Protein AF-A0A6N7V3Z5-F1 (afdb_monomer)

Radius of gyration: 16.08 Å; Cα contacts (8 Å, |Δi|>4): 126; chains: 1; bounding box: 46×26×39 Å

InterPro domains:
  IPR008454 Collagen-binding surface protein Cna-like, B-type domain [PF05738] (12-76)
  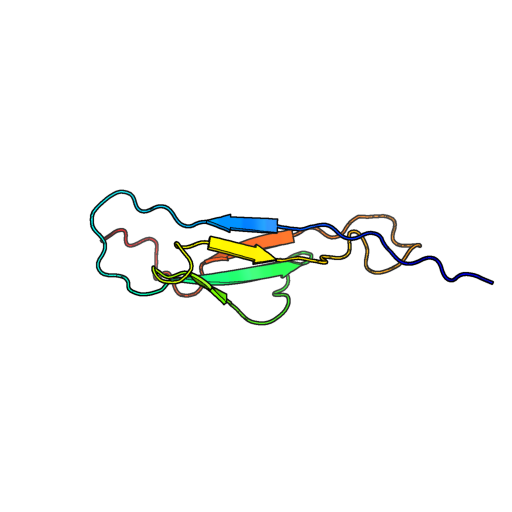IPR008454 Collagen-binding surface protein Cna-like, B-type domain [cd00222] (9-79)

Organism: NCBI:txid2606628

Solvent-accessible surface area (backbone atoms only — not comparable to full-atom values): 5370 Å² total; per-residue (Å²): 135,87,84,89,70,58,58,63,44,68,50,77,51,71,68,81,77,96,64,80,71,86,75,73,64,45,39,36,31,43,23,50,74,86,40,78,47,80,73,67,43,78,29,25,73,94,56,67,22,38,52,68,51,65,77,40,54,42,25,98,43,87,80,55,90,64,68,60,48,77,51,77,44,77,53,84,73,70,84,80,69,82,107

Structure (mmCIF, N/CA/C/O backbone):
data_AF-A0A6N7V3Z5-F1
#
_entry.id   AF-A0A6N7V3Z5-F1
#
loop_
_atom_site.group_PDB
_atom_site.id
_atom_site.type_symbol
_atom_site.label_atom_id
_atom_site.label_alt_id
_atom_site.label_comp_id
_atom_site.label_asym_id
_atom_site.label_entity_id
_atom_site.label_seq_id
_atom_site.pdbx_PDB_ins_code
_atom_site.Cartn_x
_atom_site.Cartn_y
_atom_site.Cartn_z
_atom_site.occupancy
_atom_site.B_iso_or_equiv
_atom_site.auth_seq_id
_atom_site.auth_comp_id
_atom_site.auth_asym_id
_atom_site.auth_atom_id
_atom_site.pdbx_PDB_model_num
ATOM 1 N N . MET A 1 1 ? 24.814 12.653 -21.855 1.00 60.56 1 MET A N 1
ATOM 2 C CA . MET A 1 1 ? 23.818 11.639 -22.267 1.00 60.56 1 MET A CA 1
ATOM 3 C C . MET A 1 1 ? 22.805 11.505 -21.142 1.00 60.56 1 MET A C 1
ATOM 5 O O . MET A 1 1 ? 23.242 11.453 -20.001 1.00 60.56 1 MET A O 1
ATOM 9 N N . GLY A 1 2 ? 21.502 11.530 -21.432 1.00 76.44 2 GLY A N 1
ATOM 10 C CA . GLY A 1 2 ? 20.461 11.301 -20.422 1.00 76.44 2 GLY A CA 1
ATOM 11 C C . GLY A 1 2 ? 20.210 9.806 -20.241 1.00 76.44 2 GLY A C 1
ATOM 12 O O . GLY A 1 2 ? 20.203 9.071 -21.226 1.00 76.44 2 GLY A O 1
ATOM 13 N N . VAL A 1 3 ? 20.042 9.359 -19.000 1.00 83.25 3 VAL A N 1
ATOM 14 C CA . VAL A 1 3 ? 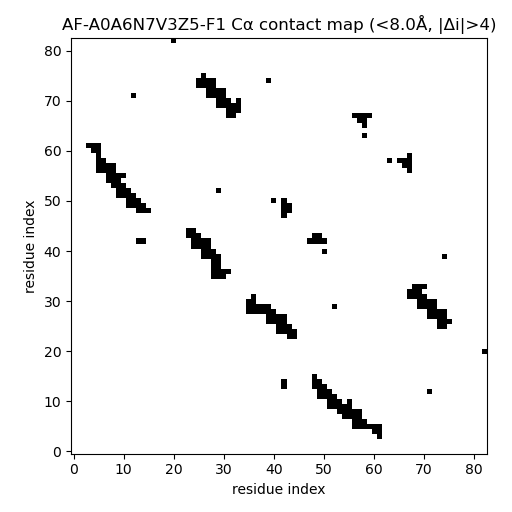19.575 8.001 -18.699 1.00 83.25 3 VAL A CA 1
ATOM 15 C C . VAL A 1 3 ? 18.051 7.981 -18.777 1.00 83.25 3 VAL A C 1
ATOM 17 O O . VAL A 1 3 ? 17.395 8.872 -18.245 1.00 83.25 3 VAL A O 1
ATOM 20 N N . LEU A 1 4 ? 17.487 6.994 -19.474 1.00 86.50 4 LEU A N 1
ATOM 21 C CA . LEU A 1 4 ? 16.043 6.770 -19.472 1.00 86.50 4 LEU A CA 1
ATOM 22 C C . LEU A 1 4 ? 15.665 6.042 -18.182 1.00 86.50 4 LEU A C 1
ATOM 24 O O . LEU A 1 4 ? 16.224 4.987 -17.886 1.00 86.50 4 LEU A O 1
ATOM 28 N N . THR A 1 5 ? 14.717 6.600 -17.438 1.00 89.62 5 THR A N 1
ATOM 29 C CA . THR A 1 5 ? 14.148 5.984 -16.237 1.00 89.62 5 THR A CA 1
ATOM 30 C C . THR A 1 5 ? 12.736 5.487 -16.530 1.00 89.62 5 THR A C 1
ATOM 32 O O . THR A 1 5 ? 12.006 6.159 -17.267 1.00 89.62 5 THR A O 1
ATOM 35 N N . PRO A 1 6 ? 12.317 4.345 -15.959 1.00 94.12 6 PRO A N 1
ATOM 36 C CA . PRO A 1 6 ? 10.921 3.937 -15.997 1.00 94.12 6 PRO A CA 1
ATOM 37 C C . PRO A 1 6 ? 9.990 5.039 -15.486 1.00 94.12 6 PRO A C 1
ATOM 39 O O . PRO A 1 6 ? 10.319 5.760 -14.542 1.00 94.12 6 PRO A O 1
ATOM 42 N N . GLY A 1 7 ? 8.822 5.163 -16.116 1.00 96.19 7 GLY A N 1
ATOM 43 C CA . GLY A 1 7 ? 7.741 5.977 -15.573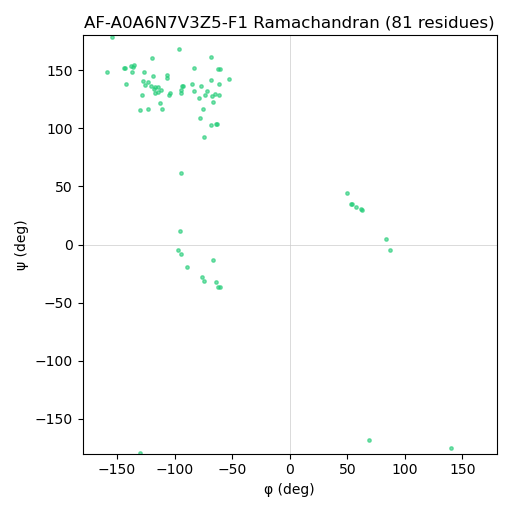 1.00 96.19 7 GLY A CA 1
ATOM 44 C C . GLY A 1 7 ? 7.175 5.355 -14.298 1.00 96.19 7 GLY A C 1
ATOM 45 O O . GLY A 1 7 ? 7.341 4.156 -14.049 1.00 96.19 7 GLY A O 1
ATOM 46 N N . THR A 1 8 ? 6.476 6.165 -13.511 1.00 97.88 8 THR A N 1
ATOM 47 C CA . THR A 1 8 ? 5.824 5.729 -12.276 1.00 97.88 8 THR A CA 1
ATOM 48 C C . THR A 1 8 ? 4.315 5.950 -12.325 1.00 97.88 8 THR A C 1
ATOM 50 O O . THR A 1 8 ? 3.802 6.729 -13.129 1.00 97.88 8 THR A O 1
ATOM 53 N N . THR A 1 9 ? 3.605 5.237 -11.460 1.00 97.62 9 THR A N 1
ATOM 54 C CA . THR A 1 9 ? 2.176 5.381 -11.191 1.00 97.62 9 THR A CA 1
ATOM 55 C C . THR A 1 9 ? 1.941 5.494 -9.682 1.00 97.62 9 THR A C 1
ATOM 57 O O . THR A 1 9 ? 2.883 5.479 -8.887 1.00 97.62 9 THR A O 1
ATOM 60 N N . GLN A 1 10 ? 0.681 5.619 -9.281 1.00 98.12 10 GLN A N 1
ATOM 61 C CA . GLN A 1 10 ? 0.262 5.599 -7.887 1.00 98.12 10 GLN A CA 1
ATOM 62 C C . GLN A 1 10 ? -0.975 4.721 -7.708 1.00 98.12 10 GLN A C 1
ATOM 64 O O . GLN A 1 10 ? -1.778 4.568 -8.631 1.00 98.12 10 GLN A O 1
ATOM 69 N N . LEU A 1 11 ? -1.153 4.193 -6.501 1.00 97.81 11 LEU A N 1
ATOM 70 C CA . LEU A 1 11 ? -2.319 3.409 -6.122 1.00 97.81 11 LEU A CA 1
ATOM 71 C C . LEU A 1 11 ? -2.895 3.943 -4.811 1.00 97.81 11 LEU A C 1
ATOM 73 O O . LEU A 1 11 ? -2.243 3.907 -3.769 1.00 97.81 11 LEU A O 1
ATOM 77 N N . LYS A 1 12 ? -4.127 4.456 -4.873 1.00 97.62 12 LYS A N 1
ATOM 78 C CA . LYS A 1 12 ? -4.855 4.943 -3.699 1.00 97.62 12 LYS A CA 1
ATOM 79 C C . LYS A 1 12 ? -5.756 3.845 -3.149 1.00 97.62 12 LYS A C 1
ATOM 81 O O . LYS A 1 12 ? -6.514 3.239 -3.901 1.00 97.62 12 LYS A O 1
ATOM 86 N N . VAL A 1 13 ? -5.713 3.655 -1.836 1.00 96.81 13 VAL A N 1
ATOM 87 C CA . VAL A 1 13 ? -6.600 2.768 -1.083 1.00 96.81 13 VAL A CA 1
ATOM 88 C C . VAL A 1 13 ? -7.405 3.565 -0.067 1.00 96.81 13 VAL A C 1
ATOM 90 O O . VAL A 1 13 ? -6.930 4.552 0.500 1.00 96.81 13 VAL A O 1
ATOM 93 N N . SER A 1 14 ? -8.643 3.136 0.146 1.00 95.06 14 SER A N 1
ATOM 94 C CA . SER A 1 14 ? -9.515 3.629 1.206 1.00 95.06 14 SER A CA 1
ATOM 95 C C . SER A 1 14 ? -10.326 2.478 1.784 1.00 95.06 14 SER A C 1
ATOM 97 O O . SER A 1 14 ? -10.849 1.668 1.016 1.00 95.06 14 SER A O 1
ATOM 99 N N . LYS A 1 15 ? -10.476 2.436 3.107 1.00 92.44 15 LYS A N 1
ATOM 100 C CA . LYS A 1 15 ? -11.423 1.546 3.788 1.00 92.44 15 LYS A CA 1
ATOM 101 C C . LYS A 1 15 ? -12.727 2.307 4.018 1.00 92.44 15 LYS A C 1
ATOM 103 O O . LYS A 1 15 ? -12.730 3.479 4.386 1.00 92.44 15 LYS A O 1
ATOM 108 N N . THR A 1 16 ? -13.849 1.647 3.765 1.00 92.00 16 THR A N 1
ATOM 109 C CA . THR A 1 16 ? -15.181 2.161 4.093 1.00 92.00 16 THR A CA 1
ATOM 110 C C . THR A 1 16 ? -15.913 1.088 4.871 1.00 92.00 16 THR A C 1
ATOM 112 O O . THR A 1 16 ? -15.962 -0.064 4.444 1.00 92.00 16 THR A O 1
ATOM 115 N N . TRP A 1 17 ? -16.459 1.474 6.016 1.00 89.94 17 TRP A N 1
ATOM 116 C CA . TRP A 1 17 ? -17.136 0.569 6.930 1.00 89.94 17 TRP A CA 1
ATOM 117 C C . TRP A 1 17 ? -18.636 0.529 6.644 1.00 89.94 17 TRP A C 1
ATOM 119 O O . TRP A 1 17 ? -19.267 1.562 6.417 1.00 89.94 17 TRP A O 1
ATOM 129 N N . ALA A 1 18 ? -19.211 -0.672 6.651 1.00 88.25 18 ALA A N 1
ATOM 130 C CA . ALA A 1 18 ? -20.645 -0.889 6.505 1.00 88.25 18 ALA A CA 1
ATOM 131 C C . ALA A 1 18 ? -21.307 -1.003 7.888 1.00 88.25 18 ALA A C 1
ATOM 133 O O . ALA A 1 18 ? -21.854 -2.044 8.228 1.00 88.25 18 ALA A O 1
ATOM 134 N N . GLY A 1 19 ? -21.226 0.054 8.699 1.00 88.25 19 GLY A N 1
ATOM 135 C CA . GLY A 1 19 ? -21.779 0.069 10.055 1.00 88.25 19 GLY A CA 1
ATOM 136 C C . GLY A 1 19 ? -20.877 0.771 11.062 1.00 88.25 19 GLY A C 1
ATOM 137 O O . GLY A 1 19 ? -19.860 1.362 10.694 1.00 88.25 19 GLY A O 1
ATOM 138 N N . GLU A 1 20 ? -21.281 0.715 12.328 1.00 85.38 20 GLU A N 1
ATOM 139 C CA . GLU A 1 20 ? -20.411 1.089 13.441 1.00 85.38 20 GLU A CA 1
ATOM 140 C C . GLU A 1 20 ? -19.343 0.010 13.610 1.00 85.38 20 GLU A C 1
ATOM 142 O O . GLU A 1 20 ? -19.666 -1.173 13.632 1.00 85.38 20 GLU A O 1
ATOM 147 N N . VAL A 1 21 ? -18.082 0.418 13.730 1.00 84.69 21 VAL A N 1
ATOM 148 C CA . VAL A 1 21 ? -16.954 -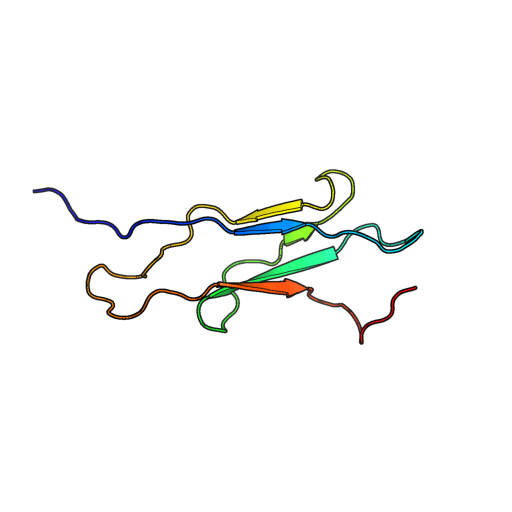0.489 13.957 1.00 84.69 21 VAL A CA 1
ATOM 149 C C . VAL A 1 21 ? -16.161 -0.033 15.168 1.00 84.69 21 VAL A C 1
ATOM 151 O O . VAL A 1 21 ? -16.089 1.160 15.459 1.00 84.69 21 VAL A O 1
ATOM 154 N N . THR A 1 22 ? -15.565 -0.985 15.880 1.00 86.94 22 THR A N 1
ATOM 155 C CA . THR A 1 22 ? -14.699 -0.715 17.039 1.00 86.94 22 THR A CA 1
ATOM 156 C C . THR A 1 22 ? -13.214 -0.708 16.688 1.00 86.94 22 THR A C 1
ATOM 158 O O . THR A 1 22 ? -12.388 -0.438 17.558 1.00 86.94 22 THR A O 1
ATOM 161 N N . GLU A 1 23 ? -12.871 -1.033 15.441 1.00 88.69 23 GLU A N 1
ATOM 162 C CA . GLU A 1 23 ? -11.487 -1.093 14.985 1.00 88.69 23 GLU A CA 1
ATOM 163 C C . GLU A 1 23 ? -10.861 0.298 14.958 1.00 88.69 23 GLU A C 1
ATOM 165 O O . GLU A 1 23 ? -11.387 1.229 14.348 1.00 88.69 23 GLU A O 1
ATOM 170 N N . THR A 1 24 ? -9.705 0.430 15.602 1.00 91.12 24 THR A N 1
ATOM 171 C CA . THR A 1 24 ? -8.945 1.684 15.618 1.00 91.12 24 THR A CA 1
ATOM 172 C C . THR A 1 24 ? -7.971 1.784 14.448 1.00 91.12 24 THR A C 1
ATOM 174 O O . THR A 1 24 ? -7.511 2.877 14.127 1.00 91.12 24 THR A O 1
ATOM 177 N N . GLU A 1 25 ? -7.631 0.654 13.822 1.00 92.75 25 GLU A N 1
ATOM 178 C CA . GLU A 1 25 ? -6.663 0.577 12.732 1.00 92.75 25 GLU A CA 1
ATOM 179 C C . GLU A 1 25 ? -6.858 -0.692 11.892 1.00 92.75 25 GLU A C 1
ATOM 181 O O . GLU A 1 25 ? -7.221 -1.741 12.412 1.00 92.75 25 GLU A O 1
ATOM 186 N N . VAL A 1 26 ? -6.555 -0.603 10.596 1.00 92.94 26 VAL A N 1
ATOM 187 C CA . VAL A 1 26 ? -6.433 -1.739 9.676 1.00 92.94 26 VAL A CA 1
ATOM 188 C C . VAL A 1 26 ? -5.074 -1.683 8.989 1.00 92.94 26 VAL A C 1
ATOM 190 O O . VAL A 1 26 ? -4.650 -0.622 8.535 1.00 92.94 26 VAL A O 1
ATOM 193 N N . GLN A 1 27 ? -4.398 -2.823 8.860 1.00 95.12 27 GLN A N 1
ATOM 194 C CA . GLN A 1 27 ? -3.127 -2.917 8.142 1.00 95.12 27 GLN A CA 1
ATOM 195 C C . GLN A 1 27 ? -3.360 -3.339 6.691 1.00 95.12 27 GLN A C 1
ATOM 197 O O . GLN A 1 27 ? -4.037 -4.328 6.427 1.00 95.12 27 GLN A O 1
ATOM 202 N N . VAL A 1 28 ? -2.767 -2.623 5.737 1.00 96.12 28 VAL A N 1
ATOM 203 C CA . VAL A 1 28 ? -2.801 -2.979 4.311 1.00 96.12 28 VAL A CA 1
ATOM 204 C C . VAL A 1 28 ? -1.391 -3.123 3.751 1.00 96.12 28 VAL A C 1
ATOM 206 O O . VAL A 1 28 ? -0.502 -2.335 4.059 1.00 96.12 28 VAL A O 1
ATOM 209 N N . GLN A 1 29 ? -1.177 -4.122 2.900 1.00 97.50 29 GLN A N 1
ATOM 210 C CA . GLN A 1 29 ? 0.105 -4.423 2.269 1.00 97.50 29 GLN A CA 1
ATOM 211 C C . GLN A 1 29 ? -0.006 -4.262 0.755 1.00 97.50 29 GLN A C 1
ATOM 213 O O . GLN A 1 29 ? -0.908 -4.819 0.122 1.00 97.50 29 GLN A O 1
ATOM 218 N N . LEU A 1 30 ? 0.941 -3.525 0.174 1.00 98.31 30 LEU A N 1
ATOM 219 C CA . LEU A 1 30 ? 1.142 -3.469 -1.269 1.00 98.31 30 LEU A CA 1
ATOM 220 C C . LEU A 1 30 ? 1.851 -4.741 -1.735 1.00 98.31 30 LEU A C 1
ATOM 222 O O . LEU A 1 30 ? 2.828 -5.175 -1.124 1.00 98.31 30 LEU A O 1
ATOM 226 N N . TYR A 1 31 ? 1.389 -5.305 -2.841 1.00 98.12 31 TYR A N 1
ATOM 227 C CA . TYR A 1 31 ? 2.034 -6.404 -3.540 1.00 98.12 31 TYR A CA 1
ATOM 228 C C . TYR A 1 31 ? 2.455 -5.945 -4.934 1.00 98.12 31 TYR A C 1
ATOM 230 O O . TYR A 1 31 ? 1.661 -5.322 -5.640 1.00 98.12 31 TYR A O 1
ATOM 238 N N . LYS A 1 32 ? 3.678 -6.288 -5.343 1.00 98.38 32 LYS A N 1
ATOM 239 C CA . LYS A 1 32 ? 4.199 -6.135 -6.703 1.00 98.38 32 LYS A CA 1
ATOM 240 C C . LYS A 1 32 ? 4.409 -7.521 -7.303 1.00 98.38 32 LYS A C 1
ATOM 242 O O . LYS A 1 32 ? 5.153 -8.329 -6.761 1.00 98.38 32 LYS A O 1
ATOM 247 N N . ASN A 1 33 ? 3.755 -7.807 -8.426 1.00 97.81 33 ASN A N 1
ATOM 248 C CA . ASN A 1 33 ? 3.844 -9.092 -9.131 1.00 97.81 33 ASN A CA 1
ATOM 249 C C . ASN A 1 33 ? 3.559 -10.312 -8.227 1.00 97.81 33 ASN A C 1
ATOM 251 O O . ASN A 1 33 ? 4.144 -11.377 -8.400 1.00 97.81 33 ASN A O 1
ATOM 255 N N . GLY A 1 34 ? 2.647 -10.151 -7.265 1.00 96.81 34 GLY A N 1
ATOM 256 C CA . GLY A 1 34 ? 2.253 -11.203 -6.325 1.00 96.81 34 GLY A CA 1
ATOM 257 C C . GLY A 1 34 ? 3.116 -11.317 -5.065 1.00 96.81 34 GLY A C 1
ATOM 258 O O . GLY A 1 34 ? 2.741 -12.067 -4.166 1.00 96.81 34 GLY A O 1
ATOM 259 N N . GLU A 1 35 ? 4.203 -10.551 -4.943 1.00 97.38 35 GLU A N 1
ATOM 260 C CA . GLU A 1 35 ? 5.067 -10.523 -3.755 1.00 97.38 35 GLU A CA 1
ATOM 261 C C . GLU A 1 35 ? 4.876 -9.232 -2.946 1.00 97.38 35 GLU A C 1
ATOM 263 O O . GLU A 1 35 ? 4.609 -8.187 -3.540 1.00 97.38 35 GLU A O 1
ATOM 268 N N . PRO A 1 36 ? 4.973 -9.270 -1.604 1.00 96.62 36 PRO A N 1
ATOM 269 C CA . PRO A 1 36 ? 4.829 -8.073 -0.781 1.00 96.62 36 PRO A CA 1
ATOM 270 C C . PRO A 1 36 ? 5.963 -7.076 -1.063 1.00 96.62 36 PRO A C 1
ATOM 272 O O . PRO A 1 36 ? 7.140 -7.426 -1.018 1.00 96.62 36 PRO A O 1
ATOM 275 N N . GLU A 1 37 ? 5.598 -5.824 -1.325 1.00 96.69 37 GLU A N 1
ATOM 276 C CA . GLU A 1 37 ? 6.512 -4.716 -1.607 1.00 96.69 37 GLU A CA 1
ATOM 277 C C . GLU A 1 37 ? 6.485 -3.725 -0.435 1.00 96.69 37 GLU A C 1
ATOM 279 O O . GLU A 1 37 ? 5.461 -3.097 -0.163 1.00 96.69 37 GLU A O 1
ATOM 284 N N . GLY A 1 38 ? 7.618 -3.564 0.253 1.00 95.75 38 GLY A N 1
ATOM 285 C CA . GLY A 1 38 ? 7.726 -2.677 1.414 1.00 95.75 38 GLY A CA 1
ATOM 286 C C . GLY A 1 38 ? 6.954 -3.168 2.646 1.00 95.75 38 GLY A C 1
ATOM 287 O O . GLY A 1 38 ? 6.512 -4.314 2.711 1.00 95.75 38 GLY A O 1
ATOM 288 N N . SER A 1 39 ? 6.822 -2.293 3.643 1.00 95.94 39 SER A N 1
ATOM 289 C CA . SER A 1 39 ? 6.079 -2.580 4.875 1.00 95.94 39 SER A CA 1
ATOM 290 C C . SER A 1 39 ? 4.579 -2.346 4.703 1.00 95.94 39 SER A C 1
ATOM 292 O O . SER A 1 39 ? 4.169 -1.464 3.945 1.00 95.94 39 SER A O 1
ATOM 294 N N . ALA A 1 40 ? 3.773 -3.073 5.477 1.00 96.06 40 ALA A N 1
ATOM 295 C CA . ALA A 1 40 ? 2.356 -2.774 5.630 1.00 96.06 40 ALA A CA 1
ATOM 296 C C . ALA A 1 40 ? 2.144 -1.368 6.216 1.00 96.06 40 ALA A C 1
ATOM 298 O O . ALA A 1 40 ? 2.988 -0.838 6.947 1.00 96.06 40 ALA A O 1
ATOM 299 N N . VAL A 1 41 ? 1.011 -0.767 5.863 1.00 97.06 41 VAL A N 1
ATOM 300 C CA . VAL A 1 41 ? 0.623 0.586 6.253 1.00 97.06 41 VAL A CA 1
ATOM 301 C C . VAL A 1 41 ? -0.692 0.541 7.020 1.00 97.06 41 VAL A C 1
ATOM 303 O O . VAL A 1 41 ? -1.643 -0.121 6.606 1.00 97.06 41 VAL A O 1
ATOM 306 N N . ALA A 1 42 ? -0.747 1.304 8.107 1.00 96.12 42 ALA A N 1
ATOM 307 C CA . ALA A 1 42 ? -1.945 1.537 8.896 1.00 96.12 42 ALA A CA 1
ATOM 308 C C . ALA A 1 42 ? -2.931 2.482 8.188 1.00 96.12 42 ALA A C 1
ATOM 310 O O . ALA A 1 42 ? -2.575 3.601 7.812 1.00 96.12 42 ALA A O 1
ATOM 311 N N . LEU A 1 43 ? -4.192 2.075 8.085 1.00 96.50 43 LEU A N 1
ATOM 312 C CA . LEU A 1 43 ? -5.341 2.941 7.826 1.00 96.50 43 LEU A CA 1
ATOM 313 C C . LEU A 1 43 ? -6.097 3.133 9.138 1.00 96.50 43 LEU A C 1
ATOM 315 O O . LEU A 1 43 ? -6.388 2.153 9.816 1.00 96.50 43 LEU A O 1
ATOM 319 N N . ASN A 1 44 ? -6.407 4.375 9.494 1.00 95.50 44 ASN A N 1
ATOM 320 C CA . ASN A 1 44 ? -7.085 4.717 10.744 1.00 95.50 44 ASN A CA 1
ATOM 321 C C . ASN A 1 44 ? -7.856 6.039 10.599 1.00 95.50 44 ASN A C 1
ATOM 323 O O . ASN A 1 44 ? -7.820 6.684 9.550 1.00 95.50 44 ASN A O 1
ATOM 327 N N . GLU A 1 45 ? -8.557 6.466 11.649 1.00 94.38 45 GLU A N 1
ATOM 328 C CA . GLU A 1 45 ? -9.334 7.712 11.611 1.00 94.38 45 GLU A CA 1
ATOM 329 C C . GLU A 1 45 ? -8.477 8.955 11.332 1.00 94.38 45 GLU A C 1
ATOM 331 O O . GLU A 1 45 ? -8.915 9.841 10.596 1.00 94.38 45 GLU A O 1
ATOM 336 N N . GLU A 1 46 ? -7.247 9.013 11.854 1.00 97.06 46 GLU A N 1
ATOM 337 C CA . GLU A 1 46 ? -6.359 10.174 11.696 1.00 97.06 46 GLU A CA 1
ATOM 338 C C . GLU A 1 46 ? -6.005 10.430 10.228 1.00 97.06 46 GLU A C 1
ATOM 340 O O . GLU A 1 46 ? -5.916 11.581 9.796 1.00 97.06 46 GLU A O 1
ATOM 345 N N . ASN A 1 47 ? -5.840 9.359 9.445 1.00 97.19 47 ASN A N 1
ATOM 346 C CA . ASN A 1 47 ? -5.591 9.446 8.008 1.00 97.19 47 ASN A CA 1
ATOM 347 C C . ASN A 1 47 ? -6.857 9.325 7.152 1.00 97.19 47 ASN A C 1
ATOM 349 O O . ASN A 1 47 ? -6.758 9.201 5.932 1.00 97.19 47 ASN A O 1
ATOM 353 N N . GLY A 1 48 ? -8.045 9.390 7.762 1.00 96.31 48 GLY A N 1
ATOM 354 C CA . GLY A 1 48 ? -9.316 9.272 7.051 1.00 96.31 48 GLY A CA 1
ATOM 355 C C . GLY A 1 48 ? -9.484 7.917 6.368 1.00 96.31 48 GLY A C 1
ATOM 356 O O . GLY A 1 48 ? -10.097 7.838 5.302 1.00 96.31 48 GLY A O 1
ATOM 357 N N . TRP A 1 49 ? -8.897 6.871 6.952 1.00 96.62 49 TRP A N 1
ATOM 358 C CA . TRP A 1 49 ? -8.898 5.504 6.449 1.00 96.62 49 TRP A CA 1
ATOM 359 C C . TRP A 1 49 ? -8.393 5.390 5.008 1.00 96.62 49 TRP A C 1
ATOM 361 O O . TRP A 1 49 ? -8.894 4.576 4.230 1.00 96.62 49 TRP A O 1
ATOM 371 N N . THR A 1 50 ? -7.420 6.220 4.618 1.00 97.31 50 THR A N 1
ATOM 372 C CA . THR A 1 50 ? -6.882 6.245 3.256 1.00 97.31 50 THR A CA 1
ATOM 373 C C . THR A 1 50 ? -5.365 6.363 3.223 1.00 97.31 50 THR A C 1
ATOM 375 O O . THR A 1 50 ? -4.734 6.997 4.064 1.00 97.31 50 THR A O 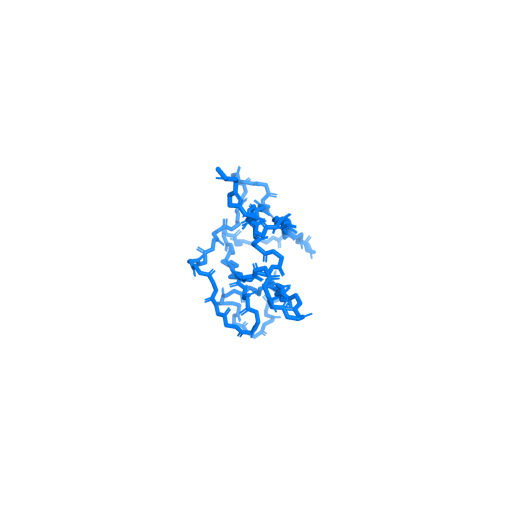1
ATOM 378 N N . HIS A 1 51 ? -4.770 5.762 2.197 1.00 98.19 51 HIS A N 1
ATOM 379 C CA . HIS A 1 51 ? -3.357 5.898 1.886 1.00 98.19 51 HIS A CA 1
ATOM 380 C C . HIS A 1 51 ? -3.155 5.916 0.369 1.00 98.19 51 HIS A C 1
ATOM 382 O O . HIS A 1 51 ? -3.951 5.343 -0.378 1.00 98.19 51 HIS A O 1
ATOM 388 N N . THR A 1 52 ? -2.095 6.574 -0.098 1.00 98.38 52 THR A N 1
ATOM 389 C CA . THR A 1 52 ? -1.684 6.529 -1.506 1.00 98.38 52 THR A CA 1
ATOM 390 C C . THR A 1 52 ? -0.253 6.029 -1.581 1.00 98.38 52 THR A C 1
ATOM 392 O O . THR A 1 52 ? 0.657 6.693 -1.097 1.00 98.38 52 THR A O 1
ATOM 395 N N . PHE A 1 53 ? -0.064 4.878 -2.217 1.00 98.25 53 PHE A N 1
ATOM 396 C CA . PHE A 1 53 ? 1.252 4.392 -2.600 1.00 98.25 53 PHE A CA 1
ATOM 397 C C . PHE A 1 53 ? 1.684 5.148 -3.854 1.00 98.25 53 PHE A C 1
ATOM 399 O O . PHE A 1 53 ? 1.099 4.970 -4.923 1.00 98.25 53 PHE A O 1
ATOM 406 N N . GLU A 1 54 ? 2.659 6.036 -3.715 1.00 97.75 54 GLU A N 1
ATOM 407 C CA . GLU A 1 54 ? 3.172 6.860 -4.809 1.00 97.75 54 GLU A CA 1
ATOM 408 C C . GLU A 1 54 ? 4.426 6.248 -5.445 1.00 97.75 54 GLU A C 1
ATOM 410 O O . GLU A 1 54 ? 5.049 5.342 -4.897 1.00 97.75 54 GLU A O 1
ATOM 415 N N . GLN A 1 55 ? 4.827 6.791 -6.597 1.00 97.00 55 GLN A N 1
ATOM 416 C CA . GLN A 1 55 ? 6.109 6.496 -7.251 1.00 97.00 55 GLN A CA 1
ATOM 417 C C . GLN A 1 55 ? 6.340 5.009 -7.575 1.00 97.00 55 GLN A C 1
ATOM 419 O O . GLN A 1 55 ? 7.476 4.547 -7.618 1.00 97.00 55 GLN A O 1
ATOM 424 N N . LEU A 1 56 ? 5.272 4.270 -7.871 1.00 97.81 56 LEU A N 1
ATOM 425 C CA . LEU A 1 56 ? 5.330 2.851 -8.214 1.00 97.81 56 LEU A CA 1
ATOM 426 C C . LEU A 1 56 ? 5.856 2.672 -9.645 1.00 97.81 56 LEU A C 1
ATOM 428 O O . LEU A 1 56 ? 5.192 3.134 -10.576 1.00 97.81 56 LEU A O 1
ATOM 432 N N . PRO A 1 57 ? 7.016 2.033 -9.875 1.00 97.50 57 PRO A N 1
ATOM 433 C CA . PRO A 1 57 ? 7.541 1.850 -11.224 1.00 97.50 57 PRO A CA 1
ATOM 434 C C . PRO A 1 57 ? 6.594 1.026 -12.100 1.00 97.50 57 PRO A C 1
ATOM 436 O O . PRO A 1 57 ? 6.211 -0.088 -11.748 1.00 97.50 57 PRO A O 1
ATOM 439 N N . VAL A 1 58 ? 6.256 1.538 -13.286 1.00 97.88 58 VAL A N 1
ATOM 440 C CA . VAL A 1 58 ? 5.434 0.792 -14.260 1.00 97.88 58 VAL A CA 1
ATOM 441 C C . VAL A 1 58 ? 6.167 -0.462 -14.746 1.00 97.88 58 VAL A C 1
ATOM 443 O O . VAL A 1 58 ? 5.545 -1.479 -15.028 1.00 97.88 58 VAL A O 1
ATOM 446 N N . VAL A 1 59 ? 7.494 -0.395 -14.816 1.00 97.75 59 VAL A N 1
ATOM 447 C CA . VAL A 1 59 ? 8.414 -1.505 -15.077 1.00 97.75 59 VAL A CA 1
ATOM 448 C C . VAL A 1 59 ? 9.666 -1.306 -14.230 1.00 97.75 59 VAL A C 1
ATOM 450 O O . VAL A 1 59 ? 10.036 -0.162 -13.962 1.00 97.75 59 VAL A O 1
ATOM 453 N N . ASP A 1 60 ? 10.360 -2.382 -13.856 1.00 95.75 60 ASP A N 1
ATOM 454 C CA . ASP A 1 60 ? 11.611 -2.254 -13.094 1.00 95.75 60 ASP A CA 1
ATOM 455 C C . ASP A 1 60 ? 12.781 -1.804 -13.996 1.00 95.75 60 ASP A C 1
ATOM 457 O O . ASP A 1 60 ? 13.703 -1.123 -13.550 1.00 95.75 60 ASP A O 1
ATOM 461 N N . THR A 1 61 ? 12.736 -2.133 -15.295 1.00 95.56 61 THR A N 1
ATOM 462 C CA . THR A 1 61 ? 13.734 -1.705 -16.291 1.00 95.56 61 THR A CA 1
ATOM 463 C C . THR A 1 61 ? 13.078 -1.276 -17.600 1.00 95.56 61 THR A C 1
ATOM 465 O O . THR A 1 61 ? 12.013 -1.770 -17.964 1.00 95.56 61 THR A O 1
ATOM 468 N N . ILE A 1 62 ? 13.737 -0.400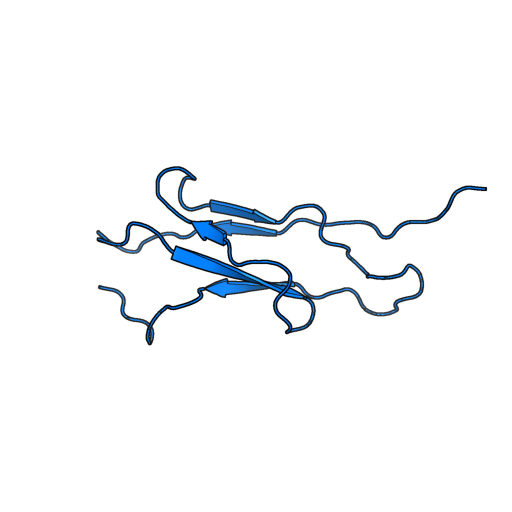 -18.366 1.00 93.25 62 ILE A N 1
ATOM 469 C CA . ILE A 1 62 ? 13.213 0.084 -19.659 1.00 93.25 62 ILE A CA 1
ATOM 470 C C . ILE A 1 62 ? 13.139 -1.011 -20.742 1.00 93.25 62 ILE A C 1
ATOM 472 O O . ILE A 1 62 ? 12.528 -0.791 -21.784 1.00 93.25 62 ILE A O 1
ATOM 476 N N . GLN A 1 63 ? 13.778 -2.168 -20.530 1.00 94.75 63 GLN A N 1
ATOM 477 C CA . GLN A 1 63 ? 13.723 -3.321 -21.436 1.00 94.75 63 GLN A CA 1
ATOM 478 C C . GLN A 1 63 ? 12.647 -4.345 -21.048 1.00 94.75 63 GLN A C 1
ATOM 480 O O . GLN A 1 63 ? 12.415 -5.294 -21.797 1.00 94.75 63 GLN A O 1
ATOM 485 N N . GLN A 1 64 ? 12.011 -4.194 -19.885 1.00 96.56 64 GLN A N 1
ATOM 486 C CA . GLN A 1 64 ? 11.001 -5.133 -19.417 1.00 96.56 64 GLN A CA 1
ATOM 487 C C . GLN A 1 64 ? 9.770 -5.083 -20.332 1.00 96.56 64 GLN A C 1
ATOM 489 O O . GLN A 1 64 ? 9.162 -4.032 -20.519 1.00 96.56 64 GLN A O 1
ATOM 494 N N . ALA A 1 65 ? 9.402 -6.231 -20.902 1.00 95.06 65 ALA A N 1
ATOM 495 C CA . ALA A 1 65 ? 8.304 -6.312 -21.864 1.00 95.06 65 ALA A CA 1
ATOM 496 C C . ALA A 1 65 ? 6.915 -6.194 -21.212 1.00 95.06 65 ALA A C 1
ATOM 498 O O . ALA A 1 65 ? 5.985 -5.689 -21.835 1.00 95.06 65 ALA A O 1
ATOM 499 N N . GLN A 1 66 ? 6.774 -6.667 -19.970 1.00 96.88 66 GLN A N 1
ATOM 500 C CA . GLN A 1 66 ? 5.509 -6.699 -19.238 1.00 96.88 66 GLN A CA 1
ATOM 501 C C . GLN A 1 66 ? 5.543 -5.717 -18.068 1.00 96.88 66 GLN A C 1
ATOM 503 O O . GLN A 1 66 ? 6.501 -5.710 -17.303 1.00 96.88 66 GLN A O 1
ATOM 508 N N . GLY A 1 67 ? 4.496 -4.910 -17.905 1.00 97.56 67 GLY A N 1
ATOM 509 C CA . GLY A 1 67 ? 4.372 -4.004 -16.759 1.00 97.56 67 GLY A CA 1
ATOM 510 C C . GLY A 1 67 ? 4.297 -4.741 -15.420 1.00 97.56 67 GLY A C 1
ATOM 511 O O . GLY A 1 67 ? 3.789 -5.862 -15.357 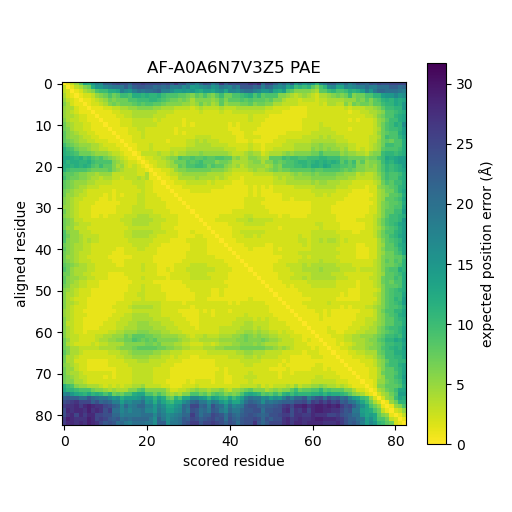1.00 97.56 67 GLY A O 1
ATOM 512 N N . ASN A 1 68 ? 4.770 -4.087 -14.362 1.00 98.44 68 ASN A N 1
ATOM 513 C CA . ASN A 1 68 ? 4.526 -4.501 -12.987 1.00 98.44 68 ASN A CA 1
ATOM 514 C C . ASN A 1 68 ? 3.019 -4.461 -12.693 1.00 98.44 68 ASN A C 1
ATOM 516 O O . ASN A 1 68 ? 2.324 -3.518 -13.079 1.00 98.44 68 ASN A O 1
ATOM 520 N N . VAL A 1 69 ? 2.523 -5.474 -11.989 1.00 98.19 69 VAL A N 1
ATOM 521 C CA . VAL A 1 69 ? 1.137 -5.546 -11.515 1.00 98.19 69 VAL A CA 1
ATOM 522 C C . VAL A 1 69 ? 1.121 -5.262 -10.022 1.00 98.19 69 VAL A C 1
ATOM 524 O O . VAL A 1 69 ? 1.865 -5.890 -9.270 1.00 98.19 69 VAL A O 1
ATOM 527 N N . TYR A 1 70 ? 0.269 -4.327 -9.605 1.00 98.12 70 TYR A N 1
ATOM 528 C CA . TYR A 1 70 ? 0.133 -3.928 -8.209 1.00 98.12 70 TYR A CA 1
ATOM 529 C C . TYR A 1 70 ? -1.242 -4.283 -7.659 1.00 98.12 70 TYR A C 1
ATOM 531 O O . TYR A 1 70 ? -2.261 -4.024 -8.298 1.00 98.12 70 TYR A O 1
ATOM 539 N N . GLU A 1 71 ? -1.253 -4.830 -6.450 1.00 97.19 71 GLU A N 1
ATOM 540 C CA . GLU A 1 71 ? -2.456 -5.177 -5.695 1.00 97.19 71 GLU A CA 1
ATOM 541 C C . GLU A 1 71 ? -2.291 -4.737 -4.241 1.00 97.19 71 GLU A C 1
ATOM 543 O O . GLU A 1 71 ? -1.176 -4.682 -3.727 1.00 97.19 71 GLU A O 1
ATOM 548 N N . ILE A 1 72 ? -3.397 -4.449 -3.559 1.00 95.94 72 ILE A N 1
ATOM 549 C CA . ILE A 1 72 ? -3.401 -4.160 -2.122 1.00 95.94 72 ILE A CA 1
ATOM 550 C C . ILE A 1 72 ? -4.246 -5.218 -1.432 1.00 95.94 72 ILE A C 1
ATOM 552 O O . ILE A 1 72 ? -5.344 -5.531 -1.893 1.00 95.94 72 ILE A O 1
ATOM 556 N N . LYS A 1 73 ? -3.730 -5.761 -0.330 1.00 93.56 73 LYS A N 1
ATOM 557 C CA . LYS A 1 73 ? -4.437 -6.733 0.507 1.00 93.56 73 LYS A CA 1
ATOM 558 C C . LYS A 1 73 ? -4.429 -6.261 1.950 1.00 93.56 73 LYS A C 1
ATOM 560 O O . LYS A 1 73 ? -3.427 -5.731 2.422 1.00 93.56 73 LYS A O 1
ATOM 565 N N . GLU A 1 74 ? -5.545 -6.457 2.631 1.00 90.81 74 GLU A N 1
ATOM 566 C CA . GLU A 1 74 ? -5.619 -6.298 4.079 1.00 90.81 74 GLU A CA 1
ATOM 567 C C . GLU A 1 74 ? -4.798 -7.405 4.756 1.00 90.81 74 GLU A C 1
ATOM 569 O O . GLU A 1 74 ? -4.741 -8.537 4.272 1.00 90.81 74 GLU A O 1
ATOM 574 N N . VAL A 1 75 ? -4.111 -7.067 5.842 1.00 86.50 75 VAL A N 1
ATOM 575 C CA . VAL A 1 75 ? -3.265 -7.983 6.606 1.00 86.50 75 VAL A CA 1
ATOM 576 C C . VAL A 1 75 ? -3.877 -8.166 7.982 1.00 86.50 75 VAL A C 1
ATOM 578 O O . VAL A 1 75 ? -4.169 -7.192 8.668 1.00 86.50 75 VAL A O 1
ATOM 581 N N . GLY A 1 76 ? -4.014 -9.418 8.411 1.00 72.06 76 GLY A N 1
ATOM 582 C CA . GLY A 1 76 ? -4.463 -9.730 9.767 1.00 72.06 76 GLY A CA 1
ATOM 583 C C . GLY A 1 76 ? -5.978 -9.726 9.963 1.00 72.06 76 GLY A C 1
ATOM 584 O O . GLY A 1 76 ? -6.413 -9.966 11.085 1.00 72.06 76 GLY A O 1
ATOM 585 N N . GLU A 1 77 ? -6.776 -9.541 8.906 1.00 62.16 77 GLU A N 1
ATOM 586 C CA . GLU A 1 77 ? -8.202 -9.864 8.957 1.00 62.16 77 GLU A CA 1
ATOM 587 C C . GLU A 1 77 ? -8.334 -11.379 9.174 1.00 62.16 77 GLU A C 1
ATOM 589 O O . GLU A 1 77 ? -8.078 -12.193 8.282 1.00 62.16 77 GLU A O 1
ATOM 594 N N . ALA A 1 78 ? -8.659 -11.771 10.404 1.00 48.16 78 ALA A N 1
ATOM 595 C CA . ALA A 1 78 ? -9.033 -13.137 10.714 1.00 48.16 78 ALA A CA 1
ATOM 596 C C . ALA A 1 78 ? -10.395 -13.412 10.055 1.00 48.16 78 ALA A C 1
ATOM 598 O O . ALA A 1 78 ? -11.429 -12.959 10.537 1.00 48.16 78 ALA A O 1
ATOM 599 N N . ASP A 1 79 ? -10.376 -14.129 8.931 1.00 49.38 79 ASP A N 1
ATOM 600 C CA . ASP A 1 79 ? -11.528 -14.822 8.340 1.00 49.38 79 ASP A CA 1
ATOM 601 C C . ASP A 1 79 ? -12.826 -13.998 8.175 1.00 49.38 79 ASP A C 1
ATOM 603 O O . ASP A 1 79 ? -13.922 -14.491 8.440 1.00 49.38 79 ASP A O 1
ATOM 607 N N . GLY A 1 80 ? -12.738 -12.754 7.690 1.00 48.69 80 GLY A N 1
ATOM 608 C CA . GLY A 1 80 ? -13.915 -12.012 7.215 1.00 48.69 80 GLY A CA 1
ATOM 609 C C . GLY A 1 80 ? -14.974 -11.723 8.286 1.00 48.69 80 GLY A C 1
ATOM 610 O O . GLY A 1 80 ? -16.168 -11.650 7.975 1.00 48.69 80 GLY A O 1
ATOM 611 N N . ILE A 1 81 ? -14.561 -11.573 9.547 1.00 43.97 81 ILE A N 1
ATOM 612 C CA . ILE A 1 81 ? -15.443 -11.100 10.612 1.00 43.97 81 ILE A CA 1
ATOM 613 C C . ILE A 1 81 ? -15.663 -9.591 10.429 1.00 43.97 81 ILE A C 1
ATOM 615 O O . ILE A 1 81 ? -14.932 -8.750 10.944 1.00 43.97 81 ILE A O 1
ATOM 619 N N . ILE A 1 82 ? -16.733 -9.262 9.712 1.00 46.78 82 ILE A N 1
ATOM 620 C CA . ILE A 1 82 ? -17.527 -8.058 9.966 1.00 46.78 82 ILE A CA 1
ATOM 621 C C . ILE A 1 82 ? -18.134 -8.209 11.368 1.00 46.78 82 ILE A C 1
ATOM 623 O O . ILE A 1 82 ? -19.057 -9.006 11.545 1.00 46.78 82 ILE A O 1
ATOM 627 N N . THR A 1 83 ? -17.583 -7.509 12.363 1.00 38.75 83 THR A N 1
ATOM 628 C CA . THR A 1 83 ? -18.315 -7.249 13.617 1.00 38.75 83 THR A CA 1
ATOM 629 C C . THR A 1 83 ? -19.120 -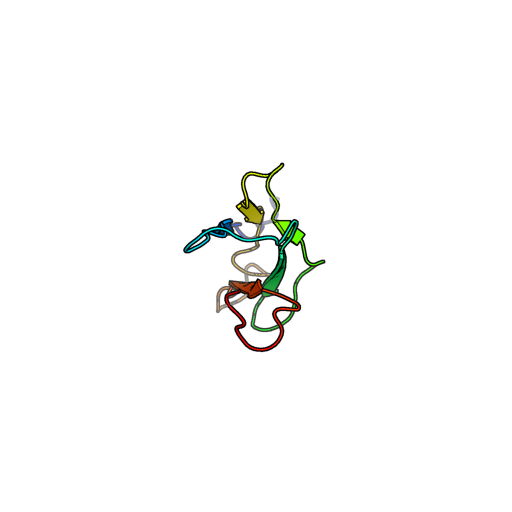5.974 13.456 1.00 38.75 83 THR A C 1
ATOM 631 O O . THR A 1 83 ? -18.565 -5.023 12.862 1.00 38.75 83 THR A O 1
#

Nearest PDB structures (foldseek):
  1d2o-assembly1_B  TM=7.974E-01  e=2.293E-04  Staphylococcu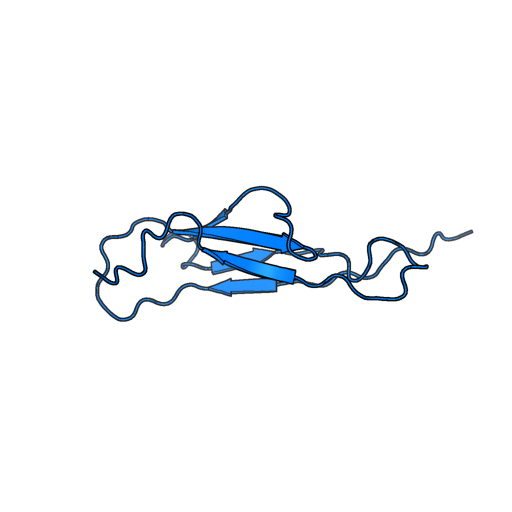s aureus
  1d2p-assembly1_A  TM=7.917E-01  e=2.568E-04  Staphylococcus aureus
  9fmt-assembly1_C  TM=6.037E-01  e=2.611E+00  Escherichia coli

Foldseek 3Di:
DDDDDFDWDKDKDADDAPDDDPDQWWWKFKDKPNHTDDGIDIQGVVNNRMDMGTGHGQPPDPPDPHGIDMDMDIPPPDPPDPD

pLDDT: mean 90.08, std 14.18, range [38.75, 98.44]

Mean predicted aligned error: 5.33 Å

Sequence (83 aa):
MGVLTPGTTQLKVSKTWAGEVTETEVQVQLYKNGEPEGSAVALNEENGWTHTFEQLPVVDTIQQAQGNVYEIKEVGEADGIIT

Secondary structure (DSSP, 8-state):
-PPP---EEEEEEE---SS----SEEEEEEEETTEE-S--EEEETTTTTEEEEEEEES-SSTT-SS---EEEEEES--TT---